Protein AF-A0A5S9MAW5-F1 (afdb_monomer_lite)

InterPro domains:
  IPR001763 Rhodane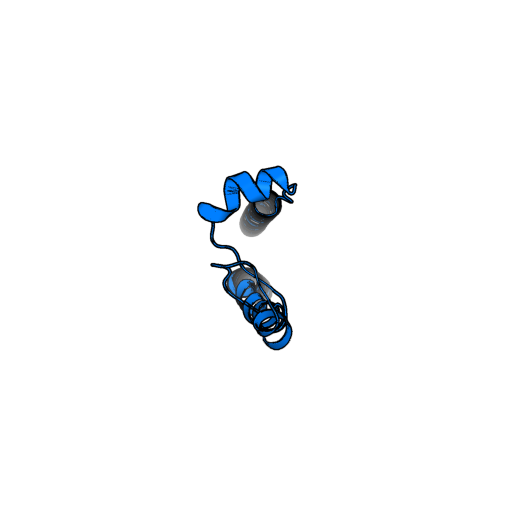se-like domain [PF00581] (42-76)
  IPR001763 Rhodanese-like domain [PS50206] (41-75)
  IPR036873 Rhodanese-like domain superfamily [G3DSA:3.40.250.10] (21-100)
  IPR036873 Rhodanese-like domain superfamily [SSF52821] (15-85)

Radius of gyration: 22.74 Å; chains: 1; bounding box: 53×24×66 Å

Secondary structure (DSSP, 8-state):
--HHHHHHHHHHHHHHHHHHHHHHHHHHH-----HHHHHHHTTTS--EE-S-HHHHHT---TT-EE--HHHHHHHHGGGGHHHHHHHHHHHHHHHHHTS---

Foldseek 3Di:
DDPVVVVVVVVVVVVVVVVVVVVVVVVVVDDDDDPVRCVVCVVVDAAEDQDDPVVVVVDDDPRHHYDHPVNVVVVVVPPCPVVVVVVVVVVVVVVVVPPDDD

Organism: Bacillus safensis (NCBI:txid561879)

Structure (mmCIF, N/CA/C/O backbone):
data_AF-A0A5S9MAW5-F1
#
_entry.id   AF-A0A5S9MAW5-F1
#
loop_
_atom_site.group_PDB
_atom_site.id
_atom_site.type_symbol
_atom_site.label_atom_id
_atom_site.label_alt_id
_atom_site.label_comp_id
_atom_site.label_asym_id
_atom_site.label_entity_id
_atom_site.label_seq_id
_atom_site.pdbx_PDB_ins_code
_atom_site.Cartn_x
_atom_site.Cartn_y
_atom_site.Cartn_z
_atom_site.occupancy
_atom_site.B_iso_or_equiv
_atom_site.auth_seq_id
_atom_site.auth_comp_id
_atom_site.auth_asym_id
_atom_site.auth_atom_id
_atom_site.pdbx_PDB_model_num
ATOM 1 N N . MET A 1 1 ? 34.001 -2.438 -30.074 1.00 68.00 1 MET A N 1
ATOM 2 C CA . MET A 1 1 ? 32.665 -2.450 -29.438 1.00 68.00 1 MET A CA 1
ATOM 3 C C . MET A 1 1 ? 31.722 -1.653 -30.314 1.00 68.00 1 MET A C 1
ATOM 5 O O . MET A 1 1 ? 32.073 -0.540 -30.682 1.00 68.00 1 MET A O 1
ATOM 9 N N . SER A 1 2 ? 30.601 -2.240 -30.732 1.00 89.62 2 SER A N 1
ATOM 10 C CA . SER A 1 2 ? 29.632 -1.572 -31.607 1.00 89.62 2 SER A CA 1
ATOM 11 C C . SER A 1 2 ? 28.832 -0.525 -30.828 1.00 89.62 2 SER A C 1
ATOM 13 O O . SER A 1 2 ? 28.659 -0.645 -29.615 1.00 89.62 2 SER A O 1
ATOM 15 N N . ILE A 1 3 ? 28.307 0.487 -31.525 1.00 88.25 3 ILE A N 1
ATOM 16 C CA . ILE A 1 3 ? 27.446 1.519 -30.922 1.00 88.25 3 ILE A CA 1
ATOM 17 C C . ILE A 1 3 ? 26.214 0.905 -30.232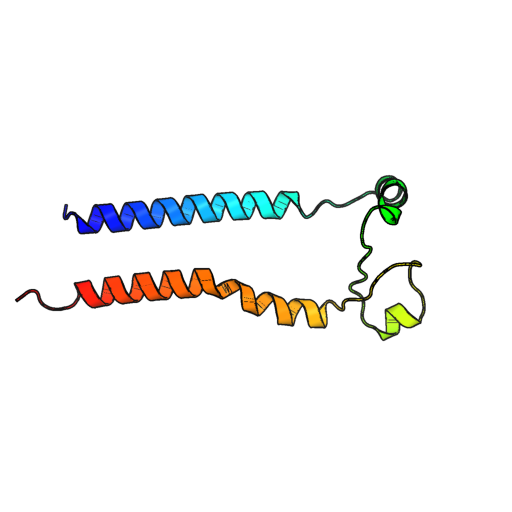 1.00 88.25 3 ILE A C 1
ATOM 19 O O . ILE A 1 3 ? 25.755 1.385 -29.200 1.00 88.25 3 ILE A O 1
ATOM 23 N N . PHE A 1 4 ? 25.762 -0.233 -30.757 1.00 84.50 4 PHE A N 1
ATOM 24 C CA . PHE A 1 4 ? 24.705 -1.071 -30.209 1.00 84.50 4 PHE A CA 1
ATOM 25 C C . PHE A 1 4 ? 24.975 -1.518 -28.763 1.00 84.50 4 PHE A C 1
ATOM 27 O O . PHE A 1 4 ? 24.103 -1.386 -27.907 1.00 84.50 4 PHE A O 1
ATOM 34 N N . ASN A 1 5 ? 26.202 -1.948 -28.449 1.00 84.56 5 ASN A N 1
ATOM 35 C CA . ASN A 1 5 ? 26.551 -2.426 -27.107 1.00 84.56 5 ASN A CA 1
ATOM 36 C C . ASN A 1 5 ? 26.438 -1.315 -26.050 1.00 84.56 5 ASN A C 1
ATOM 38 O O . ASN A 1 5 ? 26.004 -1.568 -24.928 1.00 84.56 5 ASN A O 1
ATOM 42 N N . TYR A 1 6 ? 26.772 -0.073 -26.411 1.00 90.81 6 TYR A N 1
ATOM 43 C CA . TYR A 1 6 ? 26.631 1.076 -25.512 1.00 90.81 6 TYR A CA 1
ATOM 44 C C . TYR A 1 6 ? 25.161 1.437 -25.256 1.00 90.81 6 TYR A C 1
ATOM 46 O O . TYR A 1 6 ? 24.804 1.769 -24.127 1.00 90.81 6 TYR A O 1
ATOM 54 N N . ILE A 1 7 ? 24.296 1.314 -26.270 1.00 89.25 7 ILE A N 1
ATOM 55 C CA . ILE A 1 7 ? 22.849 1.552 -26.138 1.00 89.25 7 ILE A CA 1
ATOM 56 C C . ILE A 1 7 ? 22.221 0.523 -25.191 1.00 89.25 7 ILE A C 1
ATOM 58 O O . ILE A 1 7 ? 21.474 0.891 -24.283 1.00 89.25 7 ILE A O 1
ATOM 62 N N . VAL A 1 8 ? 22.563 -0.759 -25.354 1.00 86.81 8 VAL A N 1
ATOM 63 C CA . VAL A 1 8 ? 22.066 -1.837 -24.485 1.00 86.81 8 VAL A CA 1
ATOM 64 C C . VAL A 1 8 ? 22.509 -1.621 -23.035 1.00 86.81 8 VAL A C 1
ATOM 66 O O . VAL A 1 8 ? 21.688 -1.710 -22.122 1.00 86.81 8 VAL A O 1
ATOM 69 N N . LEU A 1 9 ? 23.778 -1.268 -22.807 1.00 90.38 9 LEU A N 1
ATOM 70 C CA . LEU A 1 9 ? 24.292 -0.991 -21.461 1.00 90.38 9 LEU A CA 1
ATOM 71 C C . LEU A 1 9 ? 23.605 0.213 -20.803 1.00 90.38 9 LEU A C 1
ATOM 73 O O . LEU A 1 9 ? 23.270 0.146 -19.619 1.00 90.38 9 LEU A O 1
ATOM 77 N N . ALA A 1 10 ? 23.341 1.284 -21.555 1.00 91.62 10 ALA A N 1
ATOM 78 C CA . ALA A 1 10 ? 22.643 2.461 -21.041 1.00 91.62 10 ALA A CA 1
ATOM 79 C C . ALA A 1 10 ? 21.197 2.142 -20.616 1.00 91.62 10 ALA A C 1
ATOM 81 O O . ALA A 1 10 ? 20.765 2.548 -19.535 1.00 91.62 10 ALA A O 1
ATOM 82 N N . LEU A 1 11 ? 20.464 1.365 -21.423 1.00 89.62 11 LEU A N 1
ATOM 83 C CA . LEU A 1 11 ? 19.100 0.930 -21.101 1.00 89.62 11 LEU A CA 1
ATOM 84 C C . LEU A 1 11 ? 19.062 0.024 -19.866 1.00 89.62 11 LEU A C 1
ATOM 86 O O . LEU A 1 11 ? 18.220 0.217 -18.986 1.00 89.62 11 LEU A O 1
ATOM 90 N N . CYS A 1 12 ? 19.995 -0.924 -19.765 1.00 90.62 12 CYS A N 1
ATOM 91 C CA . CYS A 1 12 ? 20.131 -1.776 -18.586 1.00 90.62 12 CYS A CA 1
ATOM 92 C C . CYS A 1 12 ? 20.441 -0.954 -17.328 1.00 90.62 12 CYS A C 1
ATOM 94 O O . CYS A 1 12 ? 19.802 -1.156 -16.296 1.00 90.62 12 CYS A O 1
ATOM 96 N N . GLY A 1 13 ? 21.362 0.011 -17.413 1.00 94.06 13 GLY A N 1
ATOM 97 C CA . GLY A 1 13 ? 21.685 0.910 -16.305 1.00 94.06 13 GLY A CA 1
ATOM 98 C C . GLY A 1 13 ? 20.470 1.709 -15.826 1.00 94.06 13 GLY A C 1
ATOM 99 O O . GLY A 1 13 ? 20.174 1.729 -14.631 1.00 94.06 13 GLY A O 1
ATOM 100 N N . LEU A 1 14 ? 19.708 2.298 -16.752 1.00 92.94 14 LEU A N 1
ATOM 101 C CA . LEU A 1 14 ? 18.488 3.044 -16.431 1.00 92.94 14 LEU A CA 1
ATOM 102 C C . LEU A 1 14 ? 17.423 2.157 -15.766 1.00 92.94 14 LEU A C 1
ATOM 104 O O . LEU A 1 14 ? 16.801 2.565 -14.784 1.00 92.94 14 LEU A O 1
ATOM 108 N N . PHE A 1 15 ? 17.240 0.931 -16.260 1.00 89.19 15 PHE A N 1
ATOM 109 C CA . PHE A 1 15 ? 16.303 -0.033 -15.685 1.00 89.19 15 PHE A CA 1
ATOM 110 C C . PHE A 1 15 ? 16.685 -0.435 -14.255 1.00 89.19 15 PHE A C 1
ATOM 112 O O . PHE A 1 15 ? 15.820 -0.505 -13.376 1.00 89.19 15 PHE A O 1
ATOM 119 N N . VAL A 1 16 ? 17.976 -0.668 -14.000 1.00 92.56 16 VAL A N 1
ATOM 120 C CA . VAL A 1 16 ? 18.488 -0.999 -12.663 1.00 92.56 16 VAL A CA 1
ATOM 121 C C . VAL A 1 16 ? 18.276 0.171 -11.705 1.00 92.56 16 VAL A C 1
ATOM 123 O O . VAL A 1 16 ? 17.718 -0.027 -10.625 1.00 92.56 16 VAL A O 1
ATOM 126 N N . LEU A 1 17 ? 18.630 1.393 -12.112 1.00 93.44 17 LEU A N 1
ATOM 127 C CA . LEU A 1 17 ? 18.427 2.596 -11.298 1.00 93.44 17 LEU A CA 1
ATOM 128 C C . LEU A 1 17 ? 16.947 2.810 -10.955 1.00 93.44 17 LEU A C 1
ATOM 130 O O . LEU A 1 17 ? 16.606 3.036 -9.793 1.00 93.44 17 LEU A O 1
ATOM 134 N N . TYR A 1 18 ? 16.057 2.670 -11.939 1.00 92.00 18 TYR A N 1
ATOM 135 C CA . TYR A 1 18 ? 14.612 2.742 -11.722 1.00 92.00 18 TYR A CA 1
ATOM 136 C C . TYR A 1 18 ? 14.119 1.659 -10.751 1.00 92.00 18 TYR A C 1
ATOM 138 O O . TYR A 1 18 ? 13.342 1.947 -9.837 1.00 92.00 18 TYR A O 1
ATOM 146 N N . SER A 1 19 ? 14.583 0.419 -10.919 1.00 85.62 19 SER A N 1
ATOM 147 C CA . SER A 1 19 ? 14.173 -0.719 -10.090 1.00 85.62 19 SER A CA 1
ATOM 148 C C . SER A 1 19 ? 14.586 -0.539 -8.631 1.00 85.62 19 SER A C 1
ATOM 150 O O . SER A 1 19 ? 13.765 -0.738 -7.734 1.00 85.62 19 SER A O 1
ATOM 152 N N . ILE A 1 20 ? 15.822 -0.092 -8.392 1.00 91.25 20 ILE A N 1
ATOM 153 C CA . ILE A 1 20 ? 16.331 0.218 -7.051 1.00 91.25 20 ILE A CA 1
ATOM 154 C C . ILE A 1 20 ? 15.533 1.374 -6.434 1.00 91.25 20 ILE A C 1
ATOM 156 O O . ILE A 1 20 ? 15.051 1.253 -5.306 1.00 91.25 20 ILE A O 1
ATOM 160 N N . GLY A 1 21 ? 15.327 2.468 -7.175 1.00 89.62 21 GLY A N 1
ATOM 161 C CA . GLY A 1 21 ? 14.550 3.616 -6.697 1.00 89.62 21 GLY A CA 1
ATOM 162 C C . GLY A 1 21 ? 13.114 3.239 -6.320 1.00 89.62 21 GLY A C 1
ATOM 163 O O . GLY A 1 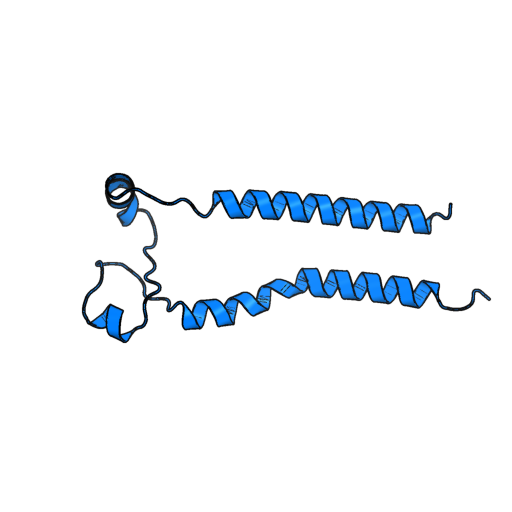21 ? 12.631 3.595 -5.245 1.00 89.62 21 GLY A O 1
ATOM 164 N N . SER A 1 22 ? 12.450 2.444 -7.160 1.00 85.06 22 SER A N 1
ATOM 165 C CA . SER A 1 22 ? 11.105 1.919 -6.902 1.00 85.06 22 SER A CA 1
ATOM 166 C C . SER A 1 22 ? 11.064 0.995 -5.681 1.00 85.06 22 SER A C 1
ATOM 168 O O . SER A 1 22 ? 10.138 1.097 -4.873 1.00 85.06 22 SER A O 1
ATOM 170 N N . TYR A 1 23 ? 12.058 0.118 -5.505 1.00 84.81 23 TYR A N 1
ATOM 171 C CA . TYR A 1 23 ? 12.140 -0.767 -4.341 1.00 84.81 23 TYR A CA 1
ATOM 172 C C . TYR A 1 23 ? 12.243 0.032 -3.037 1.00 84.81 23 TYR A C 1
ATOM 174 O O . TYR A 1 23 ? 11.467 -0.194 -2.109 1.00 84.81 23 TYR A O 1
ATOM 182 N N . ILE A 1 24 ? 13.130 1.030 -2.989 1.00 86.94 24 ILE A N 1
ATOM 183 C CA . ILE A 1 24 ? 13.300 1.894 -1.812 1.00 86.94 24 ILE A CA 1
ATOM 184 C C . ILE A 1 24 ? 12.032 2.719 -1.546 1.00 86.94 24 ILE A C 1
ATOM 186 O O . ILE A 1 24 ? 11.625 2.872 -0.393 1.00 86.94 24 ILE A O 1
ATOM 190 N N . TYR A 1 25 ? 11.374 3.229 -2.591 1.00 84.25 25 TYR A N 1
ATOM 191 C CA . TYR A 1 25 ? 10.127 3.985 -2.453 1.00 84.25 25 TYR A CA 1
ATOM 192 C C . TYR A 1 25 ? 8.999 3.143 -1.835 1.00 84.25 25 TYR A C 1
ATOM 194 O O . TYR A 1 25 ? 8.297 3.626 -0.948 1.00 84.25 25 TYR A O 1
ATOM 202 N N . GLN A 1 26 ? 8.860 1.872 -2.228 1.00 79.19 26 GLN A N 1
ATOM 203 C CA . GLN A 1 26 ? 7.826 0.972 -1.695 1.00 79.19 26 GLN A CA 1
ATOM 204 C C . GLN A 1 26 ? 7.968 0.729 -0.189 1.00 79.19 26 GLN A C 1
ATOM 206 O O . GLN A 1 26 ? 6.966 0.727 0.524 1.00 79.19 26 GLN A O 1
ATOM 211 N N . GLN A 1 27 ? 9.199 0.594 0.307 1.00 76.12 27 GLN A N 1
ATOM 212 C CA . GLN A 1 27 ? 9.454 0.381 1.736 1.00 76.12 27 GLN A CA 1
ATOM 213 C C . GLN A 1 27 ? 9.031 1.585 2.593 1.00 76.12 27 GLN A C 1
ATOM 215 O O . GLN A 1 27 ? 8.634 1.423 3.741 1.00 76.12 27 GLN A O 1
ATOM 220 N N . ARG A 1 28 ? 9.043 2.807 2.040 1.00 75.44 28 ARG A N 1
ATOM 221 C CA . ARG A 1 28 ? 8.652 4.023 2.779 1.00 75.44 28 ARG A CA 1
ATOM 222 C C . ARG A 1 28 ? 7.144 4.154 3.009 1.00 75.44 28 ARG A C 1
ATOM 224 O O . ARG A 1 28 ? 6.738 4.926 3.876 1.00 75.44 28 ARG A O 1
ATOM 231 N N . ILE A 1 29 ? 6.331 3.440 2.232 1.00 78.81 29 ILE A N 1
ATOM 232 C CA . ILE A 1 29 ? 4.863 3.539 2.256 1.00 78.81 29 ILE A CA 1
ATOM 233 C C . ILE A 1 29 ? 4.258 2.584 3.294 1.00 78.81 29 ILE A C 1
ATOM 235 O O . ILE A 1 29 ? 3.191 2.860 3.835 1.00 78.81 29 ILE A O 1
ATOM 239 N N . MET A 1 30 ? 4.943 1.483 3.613 1.00 79.62 30 MET A N 1
ATOM 240 C CA . MET A 1 30 ? 4.475 0.477 4.569 1.00 79.62 30 MET A CA 1
ATOM 241 C C . MET A 1 30 ? 5.070 0.742 5.953 1.00 79.62 30 MET A C 1
ATOM 243 O O . MET A 1 30 ? 6.048 0.115 6.352 1.00 79.62 30 MET A O 1
ATOM 247 N N . LYS A 1 31 ? 4.493 1.699 6.682 1.00 84.81 31 LYS A N 1
ATOM 248 C CA . LYS A 1 31 ? 4.836 1.940 8.088 1.00 84.81 31 LYS A CA 1
ATOM 249 C C . LYS A 1 31 ? 3.868 1.184 8.988 1.00 84.81 31 LYS A C 1
ATOM 251 O O . LYS A 1 31 ? 2.658 1.345 8.859 1.00 84.81 31 LYS A O 1
ATOM 256 N N . THR A 1 32 ? 4.404 0.383 9.897 1.00 88.94 32 THR A N 1
ATOM 257 C CA . THR A 1 32 ? 3.637 -0.176 11.012 1.00 88.94 32 THR A CA 1
ATOM 258 C C . THR A 1 32 ? 3.457 0.906 12.066 1.00 88.94 32 THR A C 1
ATOM 260 O O . THR A 1 32 ? 4.416 1.611 12.371 1.00 88.94 32 THR A O 1
ATOM 263 N N . LEU A 1 33 ? 2.245 1.043 12.590 1.00 90.56 33 LEU A N 1
ATOM 264 C CA . LEU A 1 33 ? 1.912 2.028 13.616 1.00 90.56 33 LEU A CA 1
ATOM 265 C C . LEU A 1 33 ? 1.726 1.320 14.955 1.00 90.56 33 LEU A C 1
ATOM 267 O O . LEU A 1 33 ? 1.184 0.211 14.980 1.00 90.56 33 LEU A O 1
ATOM 271 N N . THR A 1 34 ? 2.134 1.959 16.050 1.00 94.06 34 THR A N 1
ATOM 272 C CA . THR A 1 34 ? 1.665 1.562 17.386 1.00 94.06 34 THR A CA 1
ATOM 273 C C . THR A 1 34 ? 0.201 1.972 17.579 1.00 94.06 34 THR A C 1
ATOM 275 O O . THR A 1 34 ? -0.364 2.722 16.775 1.00 94.06 34 THR A O 1
ATOM 278 N N . GLU A 1 35 ? -0.440 1.490 18.642 1.00 92.00 35 GLU A N 1
ATOM 279 C CA . GLU A 1 35 ? -1.831 1.833 18.946 1.00 92.00 35 GLU A CA 1
ATOM 280 C C . GLU A 1 35 ? -2.013 3.342 19.183 1.00 92.00 35 GLU A C 1
ATOM 282 O O . GLU A 1 35 ? -2.945 3.955 18.658 1.00 92.00 35 GLU A O 1
ATOM 287 N N . GLU A 1 36 ? -1.082 3.981 19.891 1.00 93.69 36 GLU A N 1
ATOM 288 C CA . GLU A 1 36 ? -1.118 5.417 20.177 1.00 93.69 36 GLU A CA 1
ATOM 289 C C . GLU A 1 36 ? -0.985 6.248 18.893 1.00 93.69 36 GLU A C 1
ATOM 291 O O . GLU A 1 36 ? -1.699 7.236 18.690 1.00 93.69 36 GLU A O 1
ATOM 296 N N . GLU A 1 37 ? -0.089 5.838 17.994 1.00 91.88 37 GLU A N 1
ATOM 297 C CA . GLU A 1 37 ? 0.097 6.470 16.686 1.00 91.88 37 GLU A CA 1
ATOM 298 C C . GLU A 1 37 ? -1.136 6.291 15.796 1.00 91.88 37 GLU A C 1
ATOM 300 O O . GLU A 1 37 ? -1.559 7.233 15.114 1.00 91.88 37 GLU A O 1
ATOM 305 N N . PHE A 1 38 ? -1.747 5.106 15.843 1.00 90.75 38 PHE A N 1
ATOM 306 C CA . PHE A 1 38 ? -2.989 4.808 15.146 1.00 90.75 38 PHE A CA 1
ATOM 307 C C . PHE A 1 38 ? -4.129 5.704 15.640 1.00 90.75 38 PHE A C 1
ATOM 309 O O . PHE A 1 38 ? -4.761 6.382 14.830 1.00 90.75 38 PHE A O 1
ATOM 316 N N . ILE A 1 39 ? -4.346 5.813 16.955 1.00 90.56 39 ILE A N 1
ATOM 317 C CA . ILE A 1 39 ? -5.391 6.670 17.545 1.00 90.56 39 ILE A CA 1
ATOM 318 C C . ILE A 1 39 ? -5.150 8.158 17.227 1.00 90.56 39 ILE A C 1
ATOM 320 O O . ILE A 1 39 ? -6.092 8.919 16.993 1.00 90.56 39 ILE A O 1
ATOM 324 N N . LYS A 1 40 ? -3.894 8.603 17.150 1.00 91.38 40 LYS A N 1
ATOM 325 C CA . LYS A 1 40 ? -3.567 9.985 16.761 1.00 91.38 40 LYS A CA 1
ATOM 326 C C . LYS A 1 40 ? -3.876 10.270 15.284 1.00 91.38 40 LYS A C 1
ATOM 328 O O . LYS A 1 40 ? -4.177 11.412 14.922 1.00 91.38 40 LYS A O 1
ATOM 333 N N . GLY A 1 41 ? -3.772 9.254 14.427 1.00 87.75 41 GLY A N 1
ATOM 334 C CA . GLY A 1 41 ? -3.860 9.373 12.971 1.00 87.75 41 GLY A CA 1
ATOM 335 C C . GLY A 1 41 ? -5.173 8.912 12.329 1.00 87.75 41 GLY A C 1
ATOM 336 O O . GLY A 1 41 ? -5.474 9.377 11.230 1.00 87.75 41 GLY A O 1
ATOM 337 N N . TYR A 1 42 ? -5.974 8.053 12.975 1.00 86.94 42 TYR A N 1
ATOM 338 C CA . TYR A 1 42 ? -7.059 7.310 12.305 1.00 86.94 42 TYR A CA 1
ATOM 339 C C . TYR A 1 42 ? -8.128 8.200 11.667 1.00 86.94 42 TYR A C 1
ATOM 341 O O . TYR A 1 42 ? -8.691 7.833 10.644 1.00 86.94 42 TYR A O 1
ATOM 349 N N . ARG A 1 43 ? -8.392 9.392 12.220 1.00 87.06 43 ARG A N 1
ATOM 350 C CA . ARG A 1 43 ? -9.375 10.337 11.653 1.00 87.06 43 ARG A CA 1
ATOM 351 C C . ARG A 1 43 ? -8.866 11.120 10.446 1.00 87.06 43 ARG A C 1
ATOM 353 O O . ARG A 1 43 ? -9.660 11.746 9.754 1.00 87.06 43 ARG A O 1
ATOM 360 N N . LYS A 1 44 ? -7.550 11.143 10.222 1.00 89.81 44 LYS A N 1
ATOM 361 C CA . LYS A 1 44 ? -6.907 11.906 9.140 1.00 89.81 44 LYS A CA 1
ATOM 362 C C . LYS A 1 44 ? -6.628 11.056 7.902 1.00 89.81 44 LYS A C 1
ATOM 364 O O . LYS A 1 44 ? -6.254 11.606 6.871 1.00 89.81 44 LYS A O 1
ATOM 369 N N . ALA A 1 45 ? -6.776 9.739 8.003 1.00 89.12 45 ALA A N 1
ATOM 370 C CA . ALA A 1 45 ? -6.485 8.792 6.939 1.00 89.12 45 ALA A CA 1
ATOM 371 C C . ALA A 1 45 ? -7.710 7.930 6.621 1.00 89.12 45 ALA A C 1
ATOM 373 O O . ALA A 1 45 ? -8.620 7.785 7.434 1.00 89.12 45 ALA A O 1
ATOM 374 N N . GLN A 1 46 ? -7.719 7.333 5.431 1.00 91.19 46 GLN A N 1
ATOM 375 C CA . GLN A 1 46 ? -8.711 6.324 5.093 1.00 91.19 46 GLN A CA 1
ATOM 376 C C . GLN A 1 46 ? -8.328 5.001 5.758 1.00 91.19 46 GLN A C 1
ATOM 378 O O . GLN A 1 46 ? -7.312 4.398 5.414 1.00 91.19 46 GLN A O 1
ATOM 383 N N . LEU A 1 47 ? -9.163 4.539 6.684 1.00 93.12 47 LEU A N 1
ATOM 384 C CA . LEU A 1 47 ? -9.017 3.222 7.282 1.00 93.12 47 LEU A CA 1
ATOM 385 C C . LEU A 1 47 ? -9.570 2.167 6.319 1.00 93.12 47 LEU A C 1
ATOM 387 O O . LEU A 1 47 ? -10.731 2.241 5.913 1.00 93.12 47 LEU A O 1
ATOM 391 N N . ILE A 1 48 ? -8.732 1.212 5.923 1.00 93.81 48 ILE A N 1
ATOM 392 C CA . ILE A 1 48 ? -9.117 0.103 5.046 1.00 93.81 48 ILE A CA 1
ATOM 393 C C . ILE A 1 48 ? -9.015 -1.191 5.840 1.00 93.81 48 ILE A C 1
ATOM 395 O O . ILE A 1 48 ? -7.959 -1.507 6.383 1.00 93.81 48 ILE A O 1
ATOM 399 N N . ASP A 1 49 ? -10.109 -1.937 5.876 1.00 94.19 49 ASP A N 1
ATOM 400 C CA . ASP A 1 49 ? -10.178 -3.256 6.485 1.00 94.19 49 ASP A CA 1
ATOM 401 C C . ASP A 1 49 ? -10.054 -4.326 5.396 1.00 94.19 49 ASP A C 1
ATOM 403 O O . ASP A 1 49 ? -10.824 -4.334 4.435 1.00 94.19 49 ASP A O 1
ATOM 407 N N . VAL A 1 50 ? -9.059 -5.201 5.525 1.00 94.06 50 VAL A N 1
ATOM 408 C CA . VAL A 1 50 ? -8.719 -6.216 4.514 1.00 94.06 50 VAL A CA 1
ATOM 409 C C . VAL A 1 50 ? -9.312 -7.598 4.801 1.00 94.06 50 VAL A C 1
ATOM 411 O O . VAL A 1 50 ? -9.022 -8.539 4.057 1.00 94.06 50 VAL A O 1
ATOM 414 N N . ARG A 1 51 ? -10.119 -7.727 5.863 1.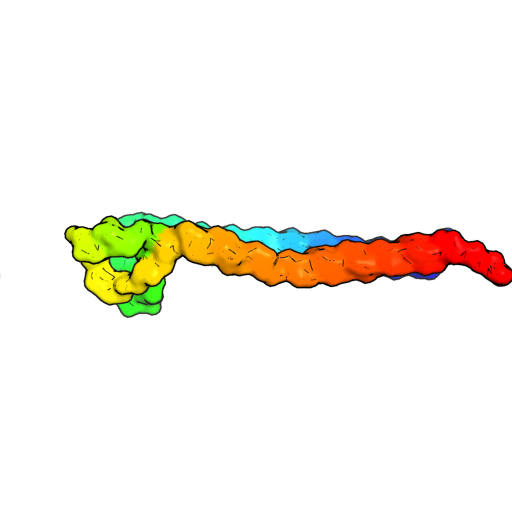00 95.50 51 ARG A N 1
ATOM 415 C CA . ARG A 1 51 ? -10.844 -8.957 6.222 1.00 95.50 51 ARG A CA 1
ATOM 416 C C . ARG A 1 51 ? -11.940 -9.287 5.206 1.00 95.50 51 ARG A C 1
ATOM 418 O O . ARG A 1 51 ? -12.308 -8.445 4.378 1.00 95.50 51 ARG A O 1
ATOM 425 N N . GLU A 1 52 ? -12.462 -10.510 5.264 1.00 95.06 52 GLU A N 1
ATOM 426 C CA . GLU A 1 52 ? -13.578 -10.911 4.407 1.00 95.06 52 GLU A CA 1
ATOM 427 C C . GLU A 1 52 ? -14.892 -10.216 4.837 1.00 95.06 52 GLU A C 1
ATOM 429 O O . GLU A 1 52 ? -15.030 -9.800 5.994 1.00 95.06 52 GLU A O 1
ATOM 434 N N . PRO A 1 53 ? -15.866 -10.035 3.920 1.00 94.88 53 PRO A N 1
ATOM 435 C CA . PRO A 1 53 ? -17.053 -9.215 4.184 1.00 94.88 53 PRO A CA 1
ATOM 436 C C . PRO A 1 53 ? -17.891 -9.674 5.385 1.00 94.88 53 PRO A C 1
ATOM 438 O O . PRO A 1 53 ? -18.350 -8.848 6.168 1.00 94.88 53 PRO A O 1
ATOM 441 N N . ASN A 1 54 ? -18.033 -10.986 5.578 1.00 94.75 54 ASN A N 1
ATOM 442 C CA . ASN A 1 54 ? -18.780 -11.571 6.694 1.00 94.75 54 ASN A CA 1
ATOM 443 C C . ASN A 1 54 ? -18.167 -11.234 8.069 1.00 94.75 54 ASN A C 1
ATOM 445 O O . ASN A 1 54 ? -18.896 -11.008 9.031 1.00 94.75 54 ASN A O 1
ATOM 449 N N . GLU A 1 55 ? -16.837 -11.165 8.171 1.00 94.81 55 GLU A N 1
ATOM 450 C CA . GLU A 1 55 ? -16.139 -10.755 9.398 1.00 94.81 55 GLU A CA 1
ATOM 451 C C . GLU A 1 55 ? -16.278 -9.251 9.661 1.00 94.81 55 GLU A C 1
ATOM 453 O O . GLU A 1 55 ? -16.319 -8.813 10.812 1.00 94.81 55 GLU A O 1
ATOM 458 N N . PHE A 1 56 ? -16.339 -8.453 8.593 1.00 95.88 56 PHE A N 1
ATOM 459 C CA . PHE A 1 56 ? -16.514 -7.007 8.675 1.00 95.88 56 PHE A CA 1
ATOM 460 C C . PHE A 1 56 ? -17.927 -6.627 9.143 1.00 95.88 56 PHE A C 1
ATOM 462 O O . PHE A 1 56 ? -18.088 -5.725 9.968 1.00 95.88 56 PHE A O 1
ATOM 469 N N . GLU A 1 57 ? -18.950 -7.336 8.663 1.00 94.19 57 GLU A N 1
ATOM 470 C CA . GLU A 1 57 ? -20.353 -7.146 9.060 1.00 94.19 57 GLU A CA 1
ATOM 471 C C . GLU A 1 57 ? -20.604 -7.491 10.534 1.00 94.19 57 GLU A C 1
ATOM 473 O O . GLU A 1 57 ? -21.389 -6.812 11.195 1.00 94.19 57 GLU A O 1
ATOM 478 N N . GLY A 1 58 ? -19.890 -8.484 11.077 1.00 94.12 58 GLY A N 1
ATOM 479 C CA . GLY A 1 58 ? -19.970 -8.866 12.492 1.00 94.12 58 GLY A CA 1
ATOM 480 C C . GLY A 1 58 ? -19.384 -7.840 13.471 1.00 94.12 58 GLY A C 1
ATOM 481 O O . GLY A 1 58 ? -19.564 -7.975 14.680 1.00 94.12 58 GLY A O 1
ATOM 482 N N . GLY A 1 59 ? -18.685 -6.817 12.973 1.00 93.69 59 GLY A N 1
ATOM 483 C CA . GLY A 1 59 ? -18.111 -5.744 13.780 1.00 93.69 59 GLY A CA 1
ATOM 484 C C . GLY A 1 59 ? -16.840 -5.162 13.162 1.00 93.69 59 GLY A C 1
ATOM 485 O O . GLY A 1 59 ? -15.894 -5.873 12.804 1.00 93.69 59 GLY A O 1
ATOM 486 N N . HIS A 1 60 ? -16.790 -3.835 13.061 1.00 93.75 60 HIS A N 1
ATOM 487 C CA . HIS A 1 60 ? -15.649 -3.114 12.506 1.00 93.75 60 HIS A CA 1
ATOM 488 C C . HIS A 1 60 ? -15.506 -1.713 13.107 1.00 93.75 60 HIS A C 1
ATOM 490 O O . HIS A 1 60 ? -16.420 -1.175 13.733 1.00 93.75 60 HIS A O 1
ATOM 496 N N . ILE A 1 61 ? -14.335 -1.110 12.899 1.00 92.62 61 ILE A N 1
ATOM 497 C CA . ILE A 1 61 ? -14.058 0.263 13.324 1.00 92.62 61 ILE A CA 1
ATOM 498 C C . ILE A 1 61 ? -14.900 1.226 12.480 1.00 92.62 61 ILE A C 1
ATOM 500 O O . ILE A 1 61 ? -14.832 1.207 11.251 1.00 92.62 61 ILE A O 1
ATOM 504 N N . LEU A 1 62 ? -15.663 2.100 13.138 1.00 90.25 62 LEU A N 1
ATOM 505 C CA . LEU A 1 62 ? -16.513 3.082 12.465 1.00 90.25 62 LEU A CA 1
ATOM 506 C C . LEU A 1 62 ? -15.703 3.963 11.504 1.00 90.25 62 LEU A C 1
ATOM 508 O O . LEU A 1 62 ? -14.678 4.537 11.871 1.00 90.25 62 LEU A O 1
ATOM 512 N N . GLY A 1 63 ? -16.186 4.079 10.266 1.00 89.88 63 GLY A N 1
ATOM 513 C CA . GLY A 1 63 ? -15.521 4.832 9.199 1.00 89.88 63 GLY A CA 1
ATOM 514 C C . GLY A 1 63 ? -14.478 4.038 8.403 1.00 89.88 63 GLY A C 1
ATOM 515 O O . GLY A 1 63 ? -13.955 4.564 7.419 1.00 89.88 63 GLY A O 1
ATOM 516 N N . ALA A 1 64 ? -14.197 2.781 8.766 1.00 94.19 64 ALA A N 1
ATOM 517 C CA . ALA A 1 64 ? -13.395 1.887 7.938 1.00 94.19 64 ALA A CA 1
ATOM 518 C C . ALA A 1 64 ? -14.131 1.506 6.644 1.00 94.19 64 ALA A C 1
ATOM 520 O O . ALA A 1 64 ? -15.348 1.325 6.630 1.00 94.19 64 ALA A O 1
ATOM 521 N N . ARG A 1 65 ? -13.385 1.337 5.549 1.00 94.31 65 ARG A N 1
ATOM 522 C CA . ARG A 1 65 ? -13.889 0.748 4.302 1.00 94.31 65 ARG A CA 1
ATOM 523 C C . ARG A 1 65 ? -13.372 -0.675 4.150 1.00 94.31 65 ARG A C 1
ATOM 525 O O . ARG A 1 65 ? -12.164 -0.885 4.193 1.00 94.31 65 ARG A O 1
ATOM 532 N N . ASN A 1 66 ? -14.261 -1.633 3.913 1.00 95.38 66 ASN A N 1
ATOM 533 C CA . ASN A 1 66 ? -13.856 -3.003 3.620 1.00 95.38 66 ASN A CA 1
ATOM 534 C C . ASN A 1 66 ? -13.307 -3.119 2.187 1.00 95.38 66 ASN A C 1
ATOM 536 O O . ASN A 1 66 ? -13.882 -2.604 1.227 1.00 95.38 66 ASN A O 1
ATOM 540 N N . THR A 1 67 ? -12.151 -3.752 2.029 1.00 94.81 67 THR A N 1
ATOM 541 C CA . THR A 1 67 ? -11.561 -4.118 0.737 1.00 94.81 67 THR A CA 1
ATOM 542 C C . THR A 1 67 ? -10.851 -5.458 0.918 1.00 94.81 67 THR A C 1
ATOM 544 O O . THR A 1 67 ? -9.672 -5.472 1.283 1.00 94.81 67 THR A O 1
ATOM 547 N N . PRO A 1 68 ? -11.550 -6.582 0.672 1.00 94.44 68 PRO A N 1
ATOM 548 C CA . PRO A 1 68 ? -11.048 -7.910 0.999 1.00 94.44 68 PRO A CA 1
ATOM 549 C C . PRO A 1 68 ? -9.712 -8.221 0.331 1.00 94.44 68 PRO A C 1
ATOM 551 O O . PRO A 1 68 ? -9.488 -7.920 -0.852 1.00 94.44 68 PRO A O 1
ATOM 554 N N . LEU A 1 69 ? -8.821 -8.877 1.074 1.00 91.50 69 LEU A N 1
ATOM 555 C CA . LEU A 1 69 ? -7.507 -9.265 0.567 1.00 91.50 69 LEU A CA 1
ATOM 556 C C . LEU A 1 69 ? -7.615 -10.177 -0.667 1.00 91.50 69 LEU A C 1
ATOM 558 O O . LEU A 1 69 ? -6.782 -10.090 -1.578 1.00 91.50 69 LEU A O 1
ATOM 562 N N . SER A 1 70 ? -8.656 -11.010 -0.722 1.00 88.44 70 SER A N 1
ATOM 563 C CA . SER A 1 70 ? -9.021 -11.833 -1.878 1.00 88.44 70 SER A CA 1
ATOM 564 C C . SER A 1 70 ? -9.156 -11.002 -3.165 1.00 88.44 70 SER A C 1
ATOM 566 O O . SER A 1 70 ? -8.569 -11.354 -4.192 1.00 88.44 70 SER A O 1
ATOM 568 N N . GLN A 1 71 ? -9.800 -9.833 -3.100 1.00 86.31 71 GLN A N 1
ATOM 569 C CA . GLN A 1 71 ? -9.957 -8.917 -4.237 1.00 86.31 71 GLN A CA 1
ATOM 570 C C . GLN A 1 71 ? -8.673 -8.135 -4.561 1.00 86.31 71 GLN A C 1
ATOM 572 O O . GLN A 1 71 ? -8.357 -7.895 -5.732 1.00 86.31 71 GLN A O 1
ATOM 577 N N . LEU A 1 72 ? -7.893 -7.744 -3.547 1.00 84.50 72 LEU A N 1
ATOM 578 C CA . LEU A 1 72 ? -6.629 -7.018 -3.747 1.00 84.50 72 LEU A CA 1
ATOM 579 C C . LEU A 1 72 ? -5.603 -7.849 -4.528 1.00 84.50 72 LEU A C 1
ATOM 581 O O . LEU A 1 72 ? -4.910 -7.324 -5.408 1.00 84.50 72 LEU A O 1
ATOM 585 N N . LYS A 1 73 ? -5.534 -9.159 -4.260 1.00 76.06 73 LYS A N 1
ATOM 586 C CA . LYS A 1 73 ? -4.658 -10.089 -4.991 1.00 76.06 73 LYS A CA 1
ATOM 587 C C . LYS A 1 73 ? -4.981 -10.127 -6.485 1.00 76.06 73 LYS A C 1
ATOM 589 O O . LYS A 1 73 ? -4.060 -10.134 -7.302 1.00 76.06 73 LYS A O 1
ATOM 594 N N . GLN A 1 74 ? -6.262 -10.075 -6.850 1.00 72.62 74 GLN A N 1
ATOM 595 C CA . GLN A 1 74 ? -6.695 -10.069 -8.248 1.00 72.62 74 GLN A CA 1
ATOM 596 C C . GLN A 1 74 ? -6.255 -8.792 -8.983 1.00 72.62 74 GLN A C 1
ATOM 598 O O . GLN A 1 74 ? -5.805 -8.861 -10.127 1.00 72.62 74 GLN A O 1
ATOM 603 N N . ARG A 1 75 ? -6.293 -7.630 -8.315 1.00 68.44 75 ARG A N 1
ATOM 604 C CA . ARG A 1 75 ? -5.905 -6.334 -8.907 1.00 68.44 75 ARG A CA 1
ATOM 605 C C . ARG A 1 75 ? -4.393 -6.182 -9.116 1.00 68.44 75 ARG A C 1
ATOM 607 O O . ARG A 1 75 ? -3.973 -5.552 -10.085 1.00 68.44 75 ARG A O 1
ATOM 614 N N . LYS A 1 76 ? -3.555 -6.789 -8.263 1.00 62.62 76 LYS A N 1
ATOM 615 C CA . LYS A 1 76 ? -2.080 -6.686 -8.350 1.00 62.62 76 LYS A CA 1
ATOM 616 C C . LYS A 1 76 ? -1.508 -7.230 -9.669 1.00 62.62 76 LYS A C 1
ATOM 618 O O . LYS A 1 76 ? -0.460 -6.766 -10.117 1.00 62.62 76 LYS A O 1
ATOM 623 N N . LYS A 1 77 ? -2.215 -8.154 -10.329 1.00 56.03 77 LYS A N 1
ATOM 624 C CA . LYS A 1 77 ? -1.809 -8.763 -11.608 1.00 56.03 77 LYS A CA 1
ATOM 625 C C . LYS A 1 77 ? -1.630 -7.737 -12.745 1.00 56.03 77 LYS A C 1
ATOM 627 O O . LYS A 1 77 ? -0.883 -7.998 -13.679 1.00 56.03 77 LYS A O 1
ATOM 632 N N . MET A 1 78 ? -2.233 -6.549 -12.635 1.00 51.53 78 MET A N 1
ATOM 633 C CA . MET A 1 78 ? -2.212 -5.502 -13.668 1.00 51.53 78 MET A CA 1
ATOM 634 C C . MET A 1 78 ? -0.911 -4.670 -13.724 1.00 51.53 78 MET A C 1
ATOM 636 O O . MET A 1 78 ? -0.733 -3.880 -14.643 1.00 51.53 78 MET A O 1
ATOM 640 N N . LYS A 1 79 ? 0.018 -4.798 -12.761 1.00 53.56 79 LYS A N 1
ATOM 641 C CA . LYS A 1 79 ? 1.209 -3.916 -12.678 1.00 53.56 79 LYS A CA 1
ATOM 642 C C . LYS A 1 79 ? 2.368 -4.323 -13.607 1.00 53.56 79 LYS A C 1
ATOM 644 O O . LYS A 1 79 ? 3.283 -3.533 -13.819 1.00 53.56 79 LYS A O 1
ATOM 649 N N . TYR A 1 80 ? 2.330 -5.513 -14.207 1.00 59.81 80 TYR A N 1
ATOM 650 C CA . TYR A 1 80 ? 3.415 -6.031 -15.056 1.00 59.81 80 TYR A CA 1
ATOM 651 C C . TYR A 1 80 ? 3.466 -5.433 -16.474 1.00 59.81 80 TYR A C 1
ATOM 653 O O . TYR A 1 80 ? 4.236 -5.913 -17.301 1.00 59.81 80 TYR A O 1
ATOM 661 N N . VAL A 1 81 ? 2.697 -4.385 -16.789 1.00 61.22 81 VAL A N 1
ATOM 662 C CA . VAL A 1 81 ? 2.662 -3.782 -18.138 1.00 61.22 81 VAL A CA 1
ATOM 663 C C . VAL A 1 81 ? 4.021 -3.197 -18.539 1.00 61.22 81 VAL A C 1
ATOM 665 O O . VAL A 1 81 ? 4.522 -3.493 -19.614 1.00 61.22 81 VAL A O 1
ATOM 668 N N . LEU A 1 82 ? 4.684 -2.442 -17.658 1.00 63.03 82 LEU A N 1
ATOM 669 C CA . LEU A 1 82 ? 6.007 -1.868 -17.952 1.00 63.03 82 LEU A CA 1
ATOM 670 C C . LEU A 1 82 ? 7.105 -2.936 -18.038 1.00 63.03 82 LEU A C 1
ATOM 672 O O . LEU A 1 82 ? 7.975 -2.868 -18.901 1.00 63.03 82 LEU A O 1
ATOM 676 N N . THR A 1 83 ? 7.050 -3.949 -17.171 1.00 65.56 83 THR A N 1
ATOM 677 C CA . THR A 1 83 ? 8.020 -5.053 -17.170 1.00 65.56 83 THR A CA 1
ATOM 678 C C . THR A 1 83 ? 7.855 -5.933 -18.408 1.00 65.56 83 THR A C 1
ATOM 680 O O . THR A 1 83 ? 8.839 -6.303 -19.039 1.00 65.56 83 THR A O 1
ATOM 683 N N . SER A 1 84 ? 6.613 -6.225 -18.799 1.00 67.50 84 SER A N 1
ATOM 684 C CA . SER A 1 84 ? 6.307 -6.979 -20.018 1.00 67.50 84 SER A CA 1
ATOM 685 C C . SER A 1 84 ? 6.640 -6.190 -21.284 1.00 67.50 84 SER A C 1
ATOM 687 O O . SER A 1 84 ? 7.156 -6.781 -22.231 1.00 67.50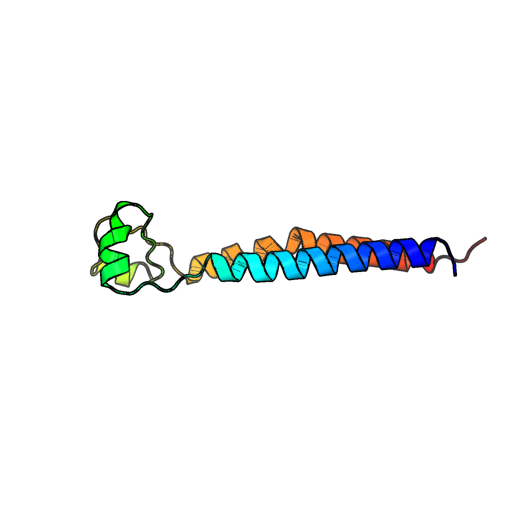 84 SER A O 1
ATOM 689 N N . LEU A 1 85 ? 6.445 -4.866 -21.289 1.00 73.94 85 LEU A N 1
ATOM 690 C CA . LEU A 1 85 ? 6.853 -3.995 -22.390 1.00 73.94 85 LEU A CA 1
ATOM 691 C C . LEU A 1 85 ? 8.378 -3.961 -22.543 1.00 73.94 85 LEU A C 1
ATOM 693 O O . LEU A 1 85 ? 8.872 -4.135 -23.651 1.00 73.94 85 LEU A O 1
ATOM 697 N N . PHE A 1 86 ? 9.129 -3.823 -21.445 1.00 78.12 86 PHE A N 1
ATOM 698 C CA . PHE A 1 86 ? 10.593 -3.875 -21.481 1.00 78.12 86 PHE A CA 1
ATOM 699 C C . PHE A 1 86 ? 11.103 -5.224 -22.004 1.00 78.12 86 PHE A C 1
ATOM 701 O O . PHE A 1 86 ? 11.926 -5.253 -22.913 1.00 78.12 86 PHE A O 1
ATOM 708 N N . ILE A 1 87 ? 10.563 -6.343 -21.505 1.00 77.75 87 ILE A N 1
ATOM 709 C CA . ILE A 1 87 ? 10.919 -7.690 -21.987 1.00 77.75 87 ILE A CA 1
ATOM 710 C C . ILE A 1 87 ? 10.581 -7.841 -23.476 1.00 77.75 87 ILE A C 1
ATOM 712 O O . ILE A 1 87 ? 11.370 -8.408 -24.227 1.00 77.75 87 ILE A O 1
ATOM 716 N N . SER A 1 88 ? 9.441 -7.306 -23.918 1.00 79.69 88 SER A N 1
ATOM 717 C CA . SER A 1 88 ? 9.031 -7.351 -25.324 1.00 79.69 88 SER A CA 1
ATOM 718 C C . SER A 1 88 ? 9.962 -6.526 -26.214 1.00 79.69 88 SER A C 1
ATOM 720 O O . SER A 1 88 ? 10.383 -7.015 -27.256 1.00 79.69 88 SER A O 1
ATOM 722 N N . ILE A 1 89 ? 10.350 -5.319 -25.789 1.00 81.81 89 ILE A N 1
ATOM 723 C CA . ILE A 1 89 ? 11.298 -4.457 -26.513 1.00 81.81 89 ILE A CA 1
ATOM 724 C C . ILE A 1 89 ? 12.678 -5.115 -26.591 1.00 81.81 89 ILE A C 1
ATOM 7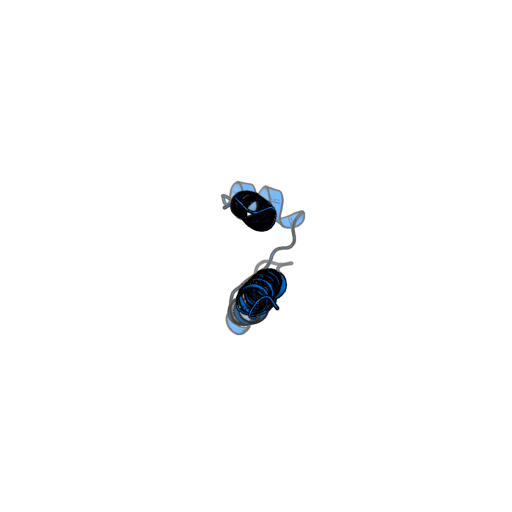26 O O . ILE A 1 89 ? 13.253 -5.192 -27.672 1.00 81.81 89 ILE A O 1
ATOM 730 N N . VAL A 1 90 ? 13.196 -5.646 -25.478 1.00 83.69 90 VAL A N 1
ATOM 731 C CA . VAL A 1 90 ? 14.483 -6.362 -25.461 1.00 83.69 90 VAL A CA 1
ATOM 732 C C . VAL A 1 90 ? 14.434 -7.578 -26.385 1.00 83.69 90 VAL A C 1
ATOM 734 O O . VAL A 1 90 ? 15.367 -7.802 -27.150 1.00 83.69 90 VAL A O 1
ATOM 737 N N . LYS A 1 91 ? 13.328 -8.330 -26.384 1.00 83.19 91 LYS A N 1
ATOM 738 C CA . LYS A 1 91 ? 13.137 -9.471 -27.284 1.00 83.19 91 LYS A CA 1
ATOM 739 C C . LYS A 1 91 ? 13.123 -9.048 -28.756 1.00 83.19 91 LYS A C 1
ATOM 741 O O . LYS A 1 91 ? 13.777 -9.698 -29.559 1.00 83.19 91 LYS A O 1
ATOM 746 N N . ILE A 1 92 ? 12.441 -7.952 -29.100 1.00 85.19 92 ILE A N 1
ATOM 747 C CA . ILE A 1 92 ? 12.425 -7.398 -30.465 1.00 85.19 92 ILE A CA 1
ATOM 748 C C . ILE A 1 92 ? 13.836 -6.996 -30.908 1.00 85.19 92 ILE A C 1
ATOM 750 O O . ILE A 1 92 ? 14.242 -7.324 -32.018 1.00 85.19 92 ILE A O 1
ATOM 754 N N . ILE A 1 93 ? 14.597 -6.324 -30.040 1.00 81.31 93 ILE A N 1
ATOM 755 C CA . ILE A 1 93 ? 15.967 -5.886 -30.340 1.00 81.31 93 ILE A CA 1
ATOM 756 C C . ILE A 1 93 ? 16.896 -7.090 -30.558 1.00 81.31 93 ILE A C 1
ATOM 758 O O . ILE A 1 93 ? 17.659 -7.104 -31.521 1.00 81.31 93 ILE A O 1
ATOM 762 N N . LEU A 1 94 ? 16.799 -8.118 -29.709 1.00 80.44 94 LEU A N 1
ATOM 763 C CA . LEU A 1 94 ? 17.584 -9.349 -29.848 1.00 80.44 94 LEU A CA 1
ATOM 764 C C . LEU A 1 94 ? 17.231 -10.128 -31.121 1.00 80.44 94 LEU A C 1
ATOM 766 O O . LEU A 1 94 ? 18.112 -10.711 -31.748 1.00 80.44 94 LEU A O 1
ATOM 770 N N . GLU A 1 95 ? 15.958 -10.146 -31.520 1.00 85.31 95 GLU A N 1
ATOM 771 C CA . GLU A 1 95 ? 15.531 -10.798 -32.763 1.00 85.31 95 GLU A CA 1
ATOM 772 C C . GLU A 1 95 ? 15.967 -10.003 -34.005 1.00 85.31 95 GLU A C 1
ATOM 774 O O . GLU A 1 95 ? 16.333 -10.595 -35.018 1.00 85.31 95 GLU A O 1
ATOM 779 N N . ALA A 1 96 ? 15.990 -8.669 -33.920 1.00 77.25 96 ALA A N 1
ATOM 780 C CA . ALA A 1 96 ? 16.476 -7.795 -34.987 1.00 77.25 96 ALA A CA 1
ATOM 781 C C . ALA A 1 96 ? 17.994 -7.924 -35.214 1.00 77.25 96 ALA A C 1
ATOM 783 O O . ALA A 1 96 ? 18.450 -7.800 -36.347 1.00 77.25 96 ALA A O 1
ATOM 784 N N . GLU A 1 97 ? 18.777 -8.211 -34.169 1.00 75.00 97 GLU A N 1
ATOM 785 C CA . GLU A 1 97 ? 20.224 -8.449 -34.283 1.00 75.00 97 GLU A CA 1
ATOM 786 C C . GLU A 1 97 ? 20.562 -9.812 -34.917 1.00 75.00 97 GLU A C 1
ATOM 788 O O . GLU A 1 97 ? 21.597 -9.947 -35.569 1.00 75.00 97 GLU A O 1
ATOM 793 N N . LYS A 1 98 ? 19.685 -10.817 -34.779 1.00 77.25 98 LYS A N 1
ATOM 794 C CA . LYS A 1 98 ? 19.863 -12.154 -35.379 1.00 77.25 98 LYS A CA 1
ATOM 795 C C . LYS A 1 98 ? 19.621 -12.205 -36.889 1.00 77.25 98 LYS A C 1
ATOM 797 O O . LYS A 1 98 ? 19.939 -13.221 -37.507 1.00 77.25 98 LYS A O 1
ATOM 802 N N . GLN A 1 99 ? 19.047 -11.159 -37.484 1.00 71.38 99 GLN A N 1
ATOM 803 C CA . GLN A 1 99 ? 18.858 -11.100 -38.932 1.00 71.38 99 GLN A CA 1
ATOM 804 C C . GLN A 1 99 ? 20.229 -10.999 -39.620 1.00 71.38 99 GLN A C 1
ATOM 806 O O . GLN A 1 99 ? 21.056 -10.180 -39.204 1.00 71.38 99 GLN A O 1
ATOM 811 N N . PRO A 1 100 ? 20.509 -11.815 -40.654 1.00 67.56 100 PRO A N 1
ATOM 812 C CA . PRO A 1 100 ? 21.778 -11.749 -41.360 1.00 67.56 100 PRO A CA 1
ATOM 813 C C . PRO A 1 100 ? 21.943 -10.347 -41.950 1.00 67.56 100 PRO A C 1
ATOM 815 O O . PRO A 1 100 ? 21.072 -9.854 -42.667 1.00 67.56 100 PRO A O 1
ATOM 818 N N . LYS A 1 101 ? 23.057 -9.691 -41.618 1.00 67.25 101 LYS A N 1
ATOM 819 C CA . LYS A 1 101 ? 23.449 -8.445 -42.275 1.00 67.25 101 LYS A CA 1
ATOM 820 C C . LYS A 1 101 ? 23.727 -8.780 -43.741 1.00 67.25 101 LYS A C 1
ATOM 822 O O . LYS A 1 101 ? 24.640 -9.562 -44.000 1.00 67.25 101 LYS A O 1
ATOM 827 N N . LEU A 1 102 ? 22.898 -8.254 -44.644 1.00 59.28 102 LEU A N 1
ATOM 828 C CA . LEU A 1 102 ? 23.205 -8.187 -46.076 1.00 59.28 102 LEU A CA 1
ATOM 829 C C . LEU A 1 102 ? 24.501 -7.403 -46.303 1.00 59.28 102 LEU A C 1
ATOM 831 O O . LEU A 1 102 ? 24.718 -6.411 -45.566 1.00 59.28 102 LEU A O 1
#

pLDDT: mean 84.29, std 10.76, range [51.53, 95.88]

Sequence (102 aa):
MSIFNYIVLALCGLFVLYSIGSYIYQQRIMKTLTEEEFIKGYRKAQLIDVREPNEFEGGHILGARNTPLSQLKQRKKMKYVLTSLFISIVKIILEAEKQPKL